Protein AF-A0A7C7NR67-F1 (afdb_monomer_lite)

Foldseek 3Di:
DDFDLDQPSVLVVVVVVCVVVVHDPVCSVVCVVVSNVVSVVVSVVVVVVVVVVVVVCVVVVVVVD

Structure (mmCIF, N/CA/C/O backbone):
data_AF-A0A7C7NR67-F1
#
_entry.id   AF-A0A7C7NR67-F1
#
loop_
_atom_site.group_PDB
_atom_site.id
_atom_site.type_symbol
_atom_site.label_atom_id
_atom_site.label_alt_id
_atom_site.label_comp_id
_atom_site.label_asym_id
_atom_site.label_entity_id
_atom_site.label_seq_id
_atom_site.pdbx_PDB_ins_code
_atom_site.Cartn_x
_atom_site.Cartn_y
_atom_site.Cartn_z
_atom_site.occupancy
_atom_site.B_iso_or_equiv
_atom_site.auth_seq_id
_atom_site.auth_comp_id
_atom_site.auth_asym_id
_atom_site.auth_atom_id
_atom_site.pdbx_PDB_model_num
ATOM 1 N N . VAL A 1 1 ? -8.368 -9.909 -0.376 1.00 49.69 1 VAL A N 1
ATOM 2 C CA . VAL A 1 1 ? -7.832 -11.109 0.308 1.00 49.69 1 VAL A CA 1
ATOM 3 C C . VAL A 1 1 ? -7.096 -11.930 -0.738 1.00 49.69 1 VAL A C 1
ATOM 5 O O . VAL A 1 1 ? -7.758 -12.500 -1.589 1.00 49.69 1 VAL A O 1
ATOM 8 N N . GLY A 1 2 ? -5.764 -11.863 -0.807 1.00 53.78 2 GLY A N 1
ATOM 9 C CA . GLY A 1 2 ? -5.045 -12.529 -1.908 1.00 53.78 2 GLY A CA 1
ATOM 10 C C . GLY A 1 2 ? -3.568 -12.177 -2.097 1.00 53.78 2 GLY A C 1
ATOM 11 O O . GLY A 1 2 ? -2.881 -12.899 -2.803 1.00 53.78 2 GLY A O 1
ATOM 12 N N . ALA A 1 3 ? -3.047 -11.129 -1.456 1.00 58.03 3 ALA A N 1
ATOM 13 C CA . ALA A 1 3 ? -1.605 -10.895 -1.378 1.00 58.03 3 ALA A CA 1
ATOM 14 C C . ALA A 1 3 ? -1.129 -11.275 0.027 1.00 58.03 3 ALA A C 1
ATOM 16 O O . ALA A 1 3 ? -1.700 -10.803 1.012 1.00 58.03 3 ALA A O 1
ATOM 17 N N . ALA A 1 4 ? -0.121 -12.145 0.126 1.00 61.06 4 ALA A N 1
ATOM 18 C CA . ALA A 1 4 ? 0.576 -12.373 1.388 1.00 61.06 4 ALA A CA 1
ATOM 19 C C . ALA A 1 4 ? 1.130 -11.029 1.894 1.00 61.06 4 ALA A C 1
ATOM 21 O O . ALA A 1 4 ? 1.597 -10.228 1.086 1.00 61.06 4 ALA A O 1
ATOM 22 N N . GLY A 1 5 ? 1.085 -10.772 3.206 1.00 64.00 5 GLY A N 1
ATOM 23 C CA . GLY A 1 5 ? 1.588 -9.536 3.834 1.00 64.00 5 GLY A CA 1
ATOM 24 C C . GLY A 1 5 ? 3.117 -9.417 3.840 1.00 64.00 5 GLY A C 1
ATOM 25 O O . GLY A 1 5 ? 3.702 -8.990 4.829 1.00 64.00 5 GLY A O 1
ATOM 26 N N . ILE A 1 6 ? 3.765 -9.876 2.771 1.00 75.88 6 ILE A N 1
ATOM 27 C CA . ILE A 1 6 ? 5.211 -9.920 2.598 1.00 75.88 6 ILE A CA 1
ATOM 28 C C . ILE A 1 6 ? 5.583 -8.818 1.597 1.00 75.88 6 ILE A C 1
ATOM 30 O O . ILE A 1 6 ? 4.943 -8.735 0.542 1.00 75.88 6 ILE A O 1
ATOM 34 N N . PRO A 1 7 ? 6.614 -8.003 1.884 1.00 69.56 7 PRO A N 1
ATOM 35 C CA . PRO A 1 7 ? 7.085 -6.978 0.958 1.00 69.56 7 PRO A CA 1
ATOM 36 C C . PRO A 1 7 ? 7.354 -7.553 -0.438 1.00 69.56 7 PRO A C 1
ATOM 38 O O . PRO A 1 7 ? 8.046 -8.565 -0.573 1.00 69.56 7 PRO A O 1
ATOM 41 N N . GLY A 1 8 ? 6.817 -6.913 -1.479 1.00 72.44 8 GLY A N 1
ATOM 42 C CA . GLY A 1 8 ? 7.010 -7.331 -2.873 1.00 72.44 8 GLY A CA 1
ATOM 43 C C . GLY A 1 8 ? 6.066 -8.428 -3.390 1.00 72.44 8 GLY A C 1
ATOM 44 O O . GLY A 1 8 ? 6.174 -8.810 -4.557 1.00 72.44 8 GLY A O 1
ATOM 45 N N . ALA A 1 9 ? 5.092 -8.898 -2.598 1.00 77.75 9 ALA A N 1
ATOM 46 C CA . ALA A 1 9 ? 4.044 -9.807 -3.087 1.00 77.75 9 ALA A CA 1
ATOM 47 C C . ALA A 1 9 ? 3.205 -9.193 -4.233 1.00 77.75 9 ALA A C 1
ATOM 49 O O . ALA A 1 9 ? 2.670 -9.913 -5.080 1.00 77.75 9 ALA A O 1
ATOM 50 N N . GLY A 1 10 ? 3.129 -7.857 -4.302 1.00 76.06 10 GLY A N 1
ATOM 51 C CA . GLY A 1 10 ? 2.445 -7.124 -5.371 1.00 76.06 10 GLY A CA 1
ATOM 52 C C . GLY A 1 10 ? 3.032 -7.352 -6.769 1.00 76.06 10 GLY A C 1
ATOM 53 O O . GLY A 1 10 ? 2.280 -7.363 -7.744 1.00 76.06 10 GLY A O 1
ATOM 54 N N . LEU A 1 11 ? 4.340 -7.607 -6.874 1.00 81.38 11 LEU A N 1
ATOM 55 C CA . LEU A 1 11 ? 5.020 -7.832 -8.155 1.00 81.38 11 LEU A CA 1
ATOM 56 C C . LEU A 1 11 ? 4.669 -9.185 -8.776 1.00 81.38 11 LEU A C 1
ATOM 58 O O . LEU A 1 11 ? 4.488 -9.282 -9.988 1.00 81.38 11 LEU A O 1
ATOM 62 N N . ILE A 1 12 ? 4.518 -10.217 -7.944 1.00 83.00 12 ILE A N 1
ATOM 63 C CA . ILE A 1 12 ? 4.120 -11.559 -8.389 1.00 83.00 12 ILE A CA 1
ATOM 64 C C . ILE A 1 12 ? 2.698 -11.511 -8.952 1.00 83.00 12 ILE A C 1
ATOM 66 O O . ILE A 1 12 ? 2.430 -12.031 -10.032 1.00 83.00 12 ILE A O 1
ATOM 70 N N . MET A 1 13 ? 1.796 -10.807 -8.264 1.00 82.94 13 MET A N 1
ATOM 71 C CA . MET A 1 13 ? 0.435 -10.603 -8.757 1.00 82.94 13 MET A CA 1
ATOM 72 C C . MET A 1 13 ? 0.408 -9.788 -10.055 1.00 82.94 13 MET A C 1
ATOM 74 O O . MET A 1 13 ? -0.442 -10.039 -10.904 1.00 82.94 13 MET A O 1
ATOM 78 N N . MET A 1 14 ? 1.348 -8.858 -10.257 1.00 83.44 14 MET A N 1
ATOM 79 C CA . MET A 1 14 ? 1.444 -8.119 -11.519 1.00 83.44 14 MET A CA 1
ATOM 80 C C . MET A 1 14 ? 1.861 -8.982 -12.709 1.00 83.44 14 MET A C 1
ATOM 82 O O . MET A 1 14 ? 1.363 -8.741 -13.804 1.00 83.44 14 MET A O 1
ATOM 86 N N . MET A 1 15 ? 2.701 -10.005 -12.519 1.00 83.88 15 MET A N 1
ATOM 87 C CA . MET A 1 15 ? 2.982 -10.977 -13.589 1.00 83.88 15 MET A CA 1
ATOM 88 C C . MET A 1 15 ? 1.704 -11.684 -14.044 1.00 83.88 15 MET A C 1
ATOM 90 O O . MET A 1 15 ? 1.441 -11.762 -15.238 1.00 83.88 15 MET A O 1
ATOM 94 N N . VAL A 1 16 ? 0.875 -12.125 -13.092 1.00 86.06 16 VAL A N 1
ATOM 95 C CA . VAL A 1 16 ? -0.407 -12.783 -13.390 1.00 86.06 16 VAL A CA 1
ATOM 96 C C . VAL A 1 16 ? -1.361 -11.837 -14.126 1.00 86.06 16 VAL A C 1
ATOM 98 O O . VAL A 1 16 ? -2.027 -12.238 -15.078 1.00 86.06 16 VAL A O 1
ATOM 101 N N . VAL A 1 17 ? -1.415 -10.565 -13.717 1.00 86.75 17 VAL A N 1
ATOM 102 C CA . VAL A 1 17 ? -2.258 -9.561 -14.381 1.00 86.75 17 VAL A CA 1
ATOM 103 C C . VAL A 1 17 ? -1.777 -9.296 -15.805 1.00 86.75 17 VAL A C 1
ATOM 105 O O . VAL A 1 17 ? -2.608 -9.316 -16.705 1.00 86.75 17 VAL A O 1
ATOM 108 N N . LEU A 1 18 ? -0.476 -9.091 -16.033 1.00 86.69 18 LEU A N 1
ATOM 109 C CA . LEU A 1 18 ? 0.078 -8.845 -17.371 1.00 86.69 18 LEU A CA 1
ATOM 110 C C . LEU A 1 18 ? -0.204 -10.000 -18.340 1.00 86.69 18 LEU A C 1
ATOM 112 O O . LEU A 1 18 ? -0.609 -9.737 -19.472 1.00 86.69 18 LEU A O 1
ATOM 116 N N . ASP A 1 19 ? -0.081 -11.246 -17.878 1.00 86.44 19 ASP A N 1
ATOM 117 C CA . ASP A 1 19 ? -0.430 -12.438 -18.659 1.00 86.44 19 ASP A CA 1
ATOM 118 C C . ASP A 1 19 ? -1.926 -12.449 -19.027 1.00 86.44 19 ASP A C 1
ATOM 120 O O . ASP A 1 19 ? -2.291 -12.614 -20.190 1.00 86.44 19 ASP A O 1
ATOM 124 N N . SER A 1 20 ? -2.807 -12.129 -18.069 1.00 87.00 20 SER A N 1
ATOM 125 C CA . SER A 1 20 ? -4.260 -12.069 -18.310 1.00 87.00 20 SER A CA 1
ATOM 126 C C . SER A 1 20 ? -4.701 -11.010 -19.329 1.00 87.00 20 SER A C 1
ATOM 128 O O . SER A 1 20 ? -5.754 -11.160 -19.948 1.00 87.00 20 SER A O 1
ATOM 130 N N . VAL A 1 21 ? -3.909 -9.948 -19.517 1.00 89.19 21 VAL A N 1
ATOM 131 C CA . VAL A 1 21 ? -4.175 -8.883 -20.500 1.00 89.19 21 VAL A CA 1
ATOM 132 C C . VAL A 1 21 ? -3.291 -8.993 -21.751 1.00 89.19 21 VAL A C 1
ATOM 134 O O . VAL A 1 21 ? -3.361 -8.127 -22.621 1.00 89.19 21 VAL A O 1
ATOM 137 N N . GLY A 1 22 ? -2.471 -10.045 -21.864 1.00 85.38 22 GLY A N 1
ATOM 138 C CA . GLY A 1 22 ? -1.612 -10.310 -23.022 1.00 85.38 22 GLY A CA 1
ATOM 139 C C . GLY A 1 22 ? -0.444 -9.331 -23.198 1.00 85.38 22 GLY A C 1
ATOM 140 O O . GLY A 1 22 ? 0.057 -9.163 -24.310 1.00 85.38 22 GLY A O 1
ATOM 141 N N . LEU A 1 23 ? -0.016 -8.655 -22.128 1.00 86.38 23 LEU A N 1
ATOM 142 C CA . LEU A 1 23 ? 1.087 -7.693 -22.161 1.00 86.38 23 LEU A CA 1
ATOM 143 C C . LEU A 1 23 ? 2.426 -8.378 -21.824 1.00 86.38 23 LEU A C 1
ATOM 145 O O . LEU A 1 23 ? 2.507 -9.126 -20.850 1.00 86.38 23 LEU A O 1
ATOM 149 N N . PRO A 1 24 ? 3.515 -8.103 -22.567 1.00 84.25 24 PRO A N 1
ATOM 150 C CA . PRO A 1 24 ? 4.815 -8.704 -22.289 1.00 84.25 24 PRO A CA 1
ATOM 151 C C . PRO A 1 24 ? 5.396 -8.284 -20.929 1.00 84.25 24 PRO A C 1
ATOM 153 O O . PRO A 1 24 ? 5.359 -7.121 -20.529 1.00 84.25 24 PRO A O 1
ATOM 156 N N . HIS A 1 25 ? 6.039 -9.234 -20.242 1.00 82.69 25 HIS A N 1
ATOM 157 C CA . HIS A 1 25 ? 6.657 -9.037 -18.920 1.00 82.69 25 HIS A CA 1
ATOM 158 C C . HIS A 1 25 ? 7.834 -8.047 -18.910 1.00 82.69 25 HIS A C 1
ATOM 160 O O . HIS A 1 25 ? 8.298 -7.635 -17.846 1.00 82.69 25 HIS A O 1
ATOM 166 N N . THR A 1 26 ? 8.303 -7.620 -20.085 1.00 84.31 26 THR A N 1
ATOM 167 C CA . THR A 1 26 ? 9.359 -6.614 -20.266 1.00 84.31 26 THR A CA 1
ATOM 168 C C . THR A 1 26 ? 9.016 -5.265 -19.619 1.00 84.31 26 THR A C 1
ATOM 170 O O . THR A 1 26 ? 9.915 -4.465 -19.385 1.00 84.31 26 THR A O 1
ATOM 173 N N . TYR A 1 27 ? 7.746 -5.011 -19.283 1.00 80.69 27 TYR A N 1
ATOM 174 C CA . TYR A 1 27 ? 7.308 -3.784 -18.606 1.00 80.69 27 TYR A CA 1
ATOM 175 C C . TYR A 1 27 ? 7.456 -3.803 -17.076 1.00 80.69 27 TYR A C 1
ATOM 177 O O . TYR A 1 27 ? 7.410 -2.749 -16.447 1.00 80.69 27 TYR A O 1
ATOM 185 N N . ILE A 1 28 ? 7.681 -4.964 -16.454 1.00 83.62 28 ILE A N 1
ATOM 186 C CA . ILE A 1 28 ? 7.830 -5.087 -14.991 1.00 83.62 28 ILE A CA 1
ATOM 187 C C . ILE A 1 28 ? 8.978 -4.224 -14.427 1.00 83.62 28 ILE A C 1
ATOM 189 O O . ILE 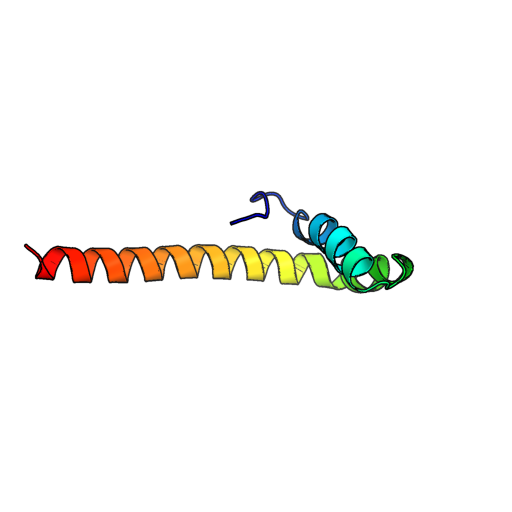A 1 28 ? 8.768 -3.570 -13.403 1.00 83.62 28 ILE A O 1
ATOM 193 N N . PRO A 1 29 ? 10.162 -4.131 -15.068 1.00 84.44 29 PRO A N 1
ATOM 194 C CA . PRO A 1 29 ? 11.260 -3.298 -14.580 1.00 84.44 29 PRO A CA 1
ATOM 195 C C . PRO A 1 29 ? 10.928 -1.807 -14.465 1.00 84.44 29 PRO A C 1
ATOM 197 O O . PRO A 1 29 ? 11.480 -1.139 -13.594 1.00 84.44 29 PRO A O 1
ATOM 200 N N . LEU A 1 30 ? 10.006 -1.286 -15.286 1.00 84.38 30 LEU A N 1
ATOM 201 C CA . LEU A 1 30 ? 9.533 0.098 -15.155 1.00 84.38 30 LEU A CA 1
ATOM 202 C C . LEU A 1 30 ? 8.770 0.315 -13.842 1.00 84.38 30 LEU A C 1
ATOM 204 O O . LEU A 1 30 ? 8.864 1.379 -13.237 1.00 84.38 30 LEU A O 1
ATOM 208 N N . ILE A 1 31 ? 8.032 -0.699 -13.390 1.00 83.44 31 ILE A N 1
ATOM 209 C CA . ILE A 1 31 ? 7.193 -0.629 -12.190 1.00 83.44 31 ILE A CA 1
ATOM 210 C C . ILE A 1 31 ? 8.034 -0.844 -10.921 1.00 83.44 31 ILE A C 1
ATOM 212 O O . ILE A 1 31 ? 7.731 -0.251 -9.888 1.00 83.44 31 ILE A O 1
ATOM 216 N N . LEU A 1 32 ? 9.138 -1.602 -10.996 1.00 85.50 32 LEU A N 1
ATOM 217 C CA . LEU A 1 32 ? 10.021 -1.892 -9.852 1.00 85.50 32 LEU A CA 1
ATOM 218 C C . LEU A 1 32 ? 10.522 -0.641 -9.112 1.00 85.50 32 LEU A C 1
ATOM 220 O O . LEU A 1 32 ? 10.693 -0.684 -7.895 1.00 85.50 32 LEU A O 1
ATOM 224 N N . VAL A 1 33 ? 10.754 0.465 -9.827 1.00 84.69 33 VAL A N 1
ATOM 225 C CA . VAL A 1 33 ? 11.280 1.711 -9.240 1.00 84.69 33 VAL A CA 1
ATOM 226 C C . VAL A 1 33 ? 10.270 2.356 -8.289 1.00 84.69 33 VAL A C 1
ATOM 228 O O . VAL A 1 33 ? 10.643 2.859 -7.232 1.00 84.69 33 VAL A O 1
ATOM 231 N N . VAL A 1 34 ? 8.985 2.322 -8.645 1.00 87.25 34 VAL A N 1
ATOM 232 C CA . 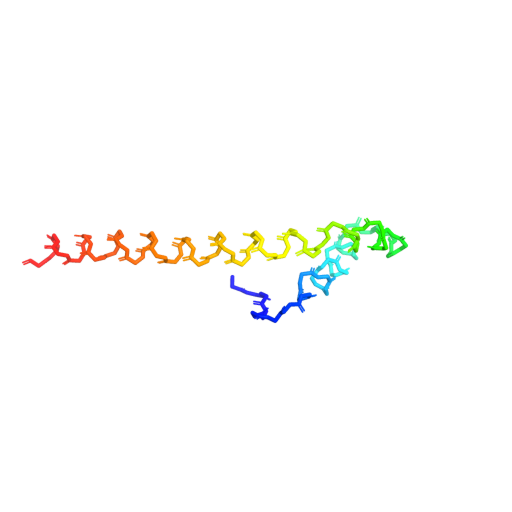VAL A 1 34 ? 7.904 2.921 -7.846 1.00 87.25 34 VAL A CA 1
ATOM 233 C C . VAL A 1 34 ? 7.262 1.926 -6.880 1.00 87.25 34 VAL A C 1
ATOM 235 O O . VAL A 1 34 ? 6.660 2.338 -5.888 1.00 87.25 34 VAL A O 1
ATOM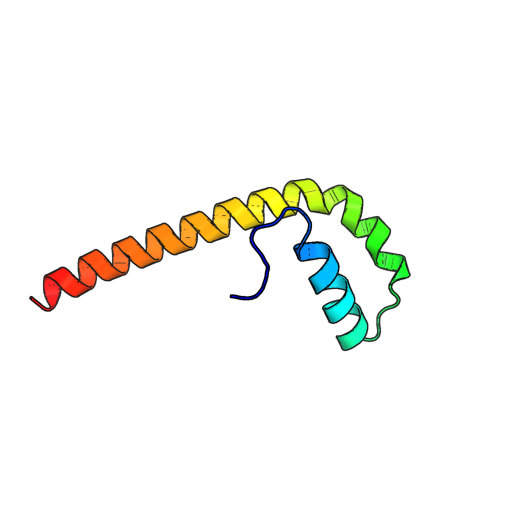 238 N N . ASP A 1 35 ? 7.424 0.626 -7.138 1.00 86.50 35 ASP A N 1
ATOM 239 C CA . ASP A 1 35 ? 6.805 -0.465 -6.383 1.00 86.50 35 ASP A CA 1
ATOM 240 C C . ASP A 1 35 ? 7.060 -0.349 -4.879 1.00 86.50 35 ASP A C 1
ATOM 242 O O . ASP A 1 35 ? 6.124 -0.451 -4.099 1.00 86.50 35 ASP A O 1
ATOM 246 N N . ARG A 1 36 ? 8.284 -0.014 -4.452 1.00 83.25 36 ARG A N 1
ATOM 247 C CA . ARG A 1 36 ? 8.621 0.059 -3.018 1.00 83.25 36 ARG A CA 1
ATOM 248 C C . ARG A 1 36 ? 7.779 1.063 -2.241 1.00 83.25 36 ARG A C 1
ATOM 250 O O . ARG A 1 36 ? 7.303 0.755 -1.154 1.00 83.25 36 ARG A O 1
ATOM 257 N N . ILE A 1 37 ? 7.587 2.253 -2.800 1.00 88.38 37 ILE A N 1
ATOM 258 C CA . ILE A 1 37 ? 6.800 3.308 -2.156 1.00 88.38 37 ILE A CA 1
ATOM 259 C C . ILE A 1 37 ? 5.311 2.938 -2.197 1.00 88.38 37 ILE A C 1
ATOM 261 O O . ILE A 1 37 ? 4.598 3.073 -1.202 1.00 88.38 37 ILE A O 1
ATOM 265 N N . LEU A 1 38 ? 4.842 2.429 -3.338 1.00 88.75 38 LEU A N 1
ATOM 266 C CA . LEU A 1 38 ? 3.445 2.044 -3.526 1.00 88.75 38 LEU A CA 1
ATOM 267 C C . LEU A 1 38 ? 3.039 0.836 -2.666 1.00 88.75 38 LEU A C 1
ATOM 269 O O . LEU A 1 38 ? 1.904 0.792 -2.192 1.00 88.75 38 LEU A O 1
ATOM 273 N N . ASP A 1 39 ? 3.941 -0.115 -2.426 1.00 87.50 39 ASP A N 1
ATOM 274 C CA . ASP A 1 39 ? 3.714 -1.293 -1.579 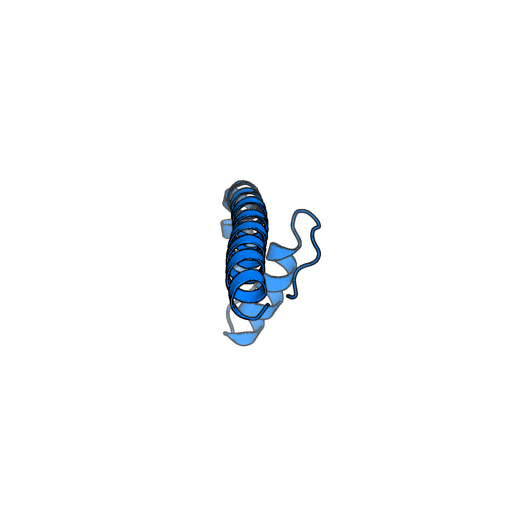1.00 87.50 39 ASP A CA 1
ATOM 275 C C . ASP A 1 39 ? 3.532 -0.895 -0.104 1.00 87.50 39 ASP A C 1
ATOM 277 O O . ASP A 1 39 ? 2.631 -1.381 0.588 1.00 87.50 39 ASP A O 1
ATOM 281 N N . MET A 1 40 ? 4.300 0.097 0.362 1.00 89.75 40 MET A N 1
ATOM 282 C CA . MET A 1 40 ? 4.130 0.666 1.703 1.00 89.75 40 MET A CA 1
ATOM 283 C C . MET A 1 40 ? 2.782 1.380 1.857 1.00 89.75 40 MET A C 1
ATOM 285 O O . MET A 1 40 ? 2.065 1.134 2.830 1.00 89.75 40 MET A O 1
ATOM 289 N N . PHE A 1 41 ? 2.388 2.216 0.889 1.00 90.19 41 PHE A N 1
ATOM 290 C CA . PHE A 1 41 ? 1.069 2.862 0.913 1.00 90.19 41 PHE A CA 1
ATOM 291 C C . PHE A 1 41 ? -0.076 1.847 0.857 1.00 90.19 41 PHE A C 1
ATOM 293 O O . PHE A 1 41 ? -1.084 1.999 1.552 1.00 90.19 41 PHE A O 1
ATOM 300 N N . ARG A 1 42 ? 0.083 0.775 0.076 1.00 88.88 42 ARG A N 1
ATOM 301 C CA . ARG A 1 42 ? -0.894 -0.314 0.003 1.00 88.88 42 ARG A CA 1
ATOM 302 C C . ARG A 1 42 ? -1.040 -1.035 1.341 1.00 88.88 42 ARG A C 1
ATOM 304 O O . ARG A 1 42 ? -2.156 -1.295 1.775 1.00 88.88 42 ARG A O 1
ATOM 311 N N . THR A 1 43 ? 0.065 -1.291 2.036 1.00 88.19 43 THR A N 1
ATOM 312 C CA . THR A 1 43 ? 0.029 -1.879 3.383 1.00 88.19 43 THR A CA 1
ATOM 313 C C . THR A 1 43 ? -0.699 -0.962 4.368 1.00 88.19 43 THR A C 1
ATOM 315 O O . THR A 1 43 ? -1.598 -1.411 5.076 1.00 88.1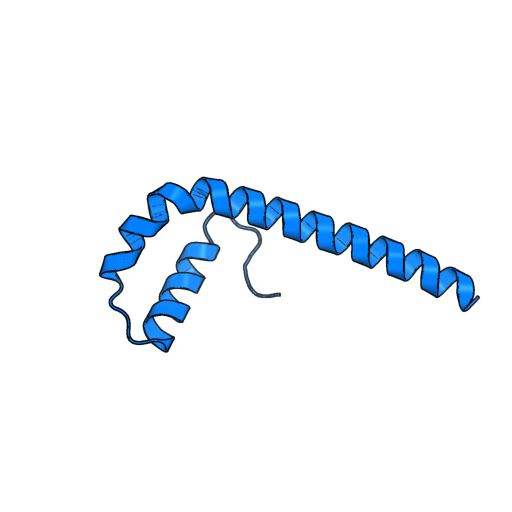9 43 THR A O 1
ATOM 318 N N . ALA A 1 44 ? -0.380 0.336 4.372 1.00 90.44 44 ALA A N 1
ATOM 319 C CA . ALA A 1 44 ? -1.014 1.305 5.266 1.00 90.44 44 ALA A CA 1
ATOM 320 C C . ALA A 1 44 ? -2.528 1.439 5.019 1.00 90.44 44 ALA A C 1
ATOM 322 O O . ALA A 1 44 ? -3.316 1.444 5.963 1.00 90.44 44 ALA A O 1
ATOM 323 N N . THR A 1 45 ? -2.942 1.513 3.752 1.00 91.19 45 THR A N 1
ATOM 324 C CA . THR A 1 45 ? -4.362 1.630 3.381 1.00 91.19 45 THR A CA 1
ATOM 325 C C . THR A 1 45 ? -5.161 0.365 3.686 1.00 91.19 45 THR A C 1
ATOM 327 O O . THR A 1 45 ? -6.295 0.477 4.150 1.00 91.19 45 THR A O 1
ATOM 330 N N . ASN A 1 46 ? -4.568 -0.822 3.523 1.00 89.12 46 ASN A N 1
ATOM 331 C CA . ASN A 1 46 ? -5.201 -2.079 3.923 1.00 89.12 46 ASN A CA 1
ATOM 332 C C . ASN A 1 46 ? -5.466 -2.116 5.437 1.00 89.12 46 ASN A C 1
ATOM 334 O O . ASN A 1 46 ? -6.594 -2.365 5.853 1.00 89.12 46 ASN A O 1
ATOM 338 N N . VAL A 1 47 ? -4.460 -1.780 6.255 1.00 90.62 47 VAL A N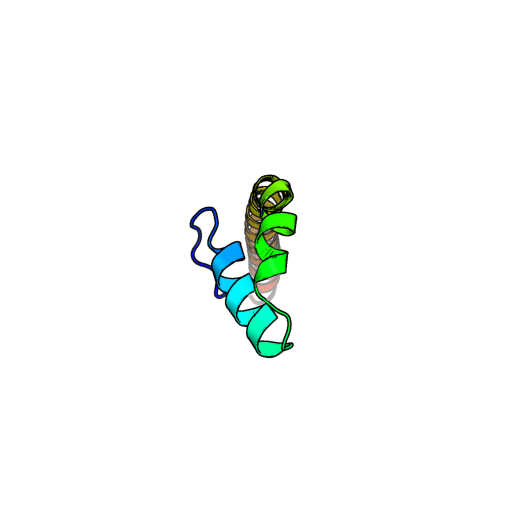 1
ATOM 339 C CA . VAL A 1 47 ? -4.612 -1.728 7.722 1.00 90.62 47 VAL A CA 1
ATOM 340 C C . VAL A 1 47 ? -5.655 -0.684 8.130 1.00 90.62 47 VAL A C 1
ATOM 342 O O . VAL A 1 47 ? -6.494 -0.944 8.990 1.00 90.62 47 VAL A O 1
ATOM 345 N N . TRP A 1 48 ? -5.645 0.492 7.497 1.00 93.81 48 TRP A N 1
ATOM 346 C CA . TRP A 1 48 ? -6.646 1.527 7.753 1.00 93.81 48 TRP A CA 1
ATOM 347 C C . TRP A 1 48 ? -8.069 1.040 7.451 1.00 93.81 48 TRP A C 1
ATOM 349 O O . TRP A 1 48 ? -8.979 1.260 8.249 1.00 93.81 48 TRP A O 1
ATOM 359 N N . GLY A 1 49 ? -8.267 0.362 6.318 1.00 92.56 49 GLY A N 1
ATOM 360 C CA . GLY A 1 49 ? -9.558 -0.210 5.935 1.00 92.56 49 GLY A CA 1
ATOM 361 C C . GLY A 1 49 ? -10.095 -1.195 6.975 1.00 92.56 49 GLY A C 1
ATOM 362 O O . GLY A 1 49 ? -11.259 -1.089 7.365 1.00 92.56 49 GLY A O 1
ATOM 363 N N . ASP A 1 50 ? -9.239 -2.080 7.488 1.00 91.75 50 ASP A N 1
ATOM 364 C CA . ASP A 1 50 ? -9.609 -3.057 8.519 1.00 91.75 50 ASP A CA 1
ATOM 365 C C . ASP A 1 50 ? -10.013 -2.379 9.839 1.00 91.75 50 ASP A C 1
ATOM 367 O O . ASP A 1 50 ? -10.996 -2.775 10.474 1.00 91.75 50 ASP A O 1
ATOM 371 N N . LEU A 1 51 ? -9.318 -1.307 10.236 1.00 94.38 51 LEU A N 1
ATOM 372 C CA . LEU A 1 51 ? -9.673 -0.514 11.419 1.00 94.38 51 LEU A CA 1
ATOM 373 C C . LEU A 1 51 ? -11.031 0.181 11.255 1.00 94.38 51 LEU A C 1
ATOM 375 O O . LEU A 1 51 ? -11.860 0.154 12.169 1.00 94.38 51 LEU A O 1
ATOM 379 N N . VAL A 1 52 ? -11.285 0.776 10.087 1.00 94.81 52 VAL A N 1
ATOM 380 C CA . VAL A 1 52 ? -12.569 1.422 9.777 1.00 94.81 52 VAL A CA 1
ATOM 381 C C . VAL A 1 52 ? -13.703 0.397 9.780 1.00 94.81 52 VAL A C 1
ATOM 383 O O . VAL A 1 52 ? -14.728 0.627 10.424 1.00 94.81 52 VAL A O 1
ATOM 386 N N . ALA A 1 53 ? -13.517 -0.751 9.125 1.00 93.25 53 ALA A N 1
ATOM 387 C CA . ALA A 1 53 ? -14.502 -1.829 9.099 1.00 93.25 53 ALA A CA 1
ATOM 388 C C . ALA A 1 53 ? -14.806 -2.349 10.512 1.00 93.25 53 ALA A C 1
ATOM 390 O O . ALA A 1 53 ? -15.973 -2.473 10.887 1.00 93.25 53 ALA A O 1
ATOM 391 N N . THR A 1 54 ? -13.767 -2.556 11.327 1.00 93.44 54 THR A N 1
ATOM 392 C CA . THR A 1 54 ? -13.905 -2.959 12.734 1.00 93.44 54 THR A CA 1
ATOM 393 C C . THR A 1 54 ? -14.715 -1.936 13.524 1.00 93.44 54 THR A C 1
ATOM 395 O O . THR A 1 54 ? -15.606 -2.309 14.289 1.00 93.44 54 THR A O 1
ATOM 398 N N . LYS A 1 55 ? -14.470 -0.635 13.318 1.00 93.06 55 LYS A N 1
ATOM 399 C CA . LYS A 1 55 ? -15.211 0.410 14.029 1.00 93.06 55 LYS A CA 1
ATOM 400 C C . LYS A 1 55 ? -16.681 0.468 13.619 1.00 93.06 55 LYS A C 1
ATOM 402 O O . LYS A 1 55 ? -17.545 0.608 14.483 1.00 93.06 55 LYS A O 1
ATOM 407 N N . ILE A 1 56 ? -16.968 0.344 12.324 1.00 94.06 56 ILE A N 1
ATOM 408 C CA . ILE A 1 56 ? -18.341 0.301 11.808 1.00 94.06 56 ILE A CA 1
ATOM 409 C C . ILE A 1 56 ? -19.082 -0.912 12.379 1.00 94.06 56 ILE A C 1
ATOM 411 O O . ILE A 1 56 ? -20.234 -0.780 12.799 1.00 94.06 56 ILE A O 1
ATOM 415 N N . LEU A 1 57 ? -18.423 -2.073 12.432 1.00 93.31 57 LEU A N 1
ATOM 416 C CA . LEU A 1 57 ? -19.002 -3.296 12.978 1.00 93.31 57 LEU A CA 1
ATOM 417 C C . LEU A 1 57 ? -19.268 -3.186 14.487 1.00 93.31 57 LEU A C 1
ATOM 419 O O . LEU A 1 57 ? -20.359 -3.547 14.921 1.00 93.31 57 LEU A O 1
ATOM 423 N N . ASP A 1 58 ? -18.332 -2.639 15.276 1.00 92.12 58 ASP A N 1
ATOM 424 C CA . ASP A 1 58 ? -18.532 -2.363 16.713 1.00 92.12 58 ASP A CA 1
ATOM 425 C C . ASP A 1 58 ? -19.753 -1.465 16.936 1.00 92.12 58 ASP A C 1
ATOM 427 O O . ASP A 1 58 ? -20.607 -1.750 17.775 1.00 92.12 58 ASP A O 1
ATOM 431 N N . THR A 1 59 ? -19.873 -0.401 16.142 1.00 86.94 59 THR A N 1
ATOM 432 C CA . THR A 1 59 ? -21.018 0.503 16.210 1.00 86.94 59 THR A CA 1
ATOM 433 C C . THR A 1 59 ? -22.323 -0.211 15.852 1.00 86.94 59 THR A C 1
ATOM 435 O O . THR A 1 59 ? -23.273 -0.113 16.618 1.00 86.94 59 THR A O 1
ATOM 438 N N . LYS A 1 60 ? -22.389 -0.964 14.745 1.00 78.75 60 LYS A N 1
ATOM 439 C CA . LYS A 1 60 ? -23.614 -1.685 14.346 1.00 78.75 60 LYS A CA 1
ATOM 440 C C . LYS A 1 60 ? -24.018 -2.775 15.345 1.00 78.75 60 LYS A C 1
ATOM 442 O O . LYS A 1 60 ? -25.186 -2.850 15.704 1.00 78.75 60 LYS A O 1
ATOM 447 N N . THR A 1 61 ? -23.058 -3.541 15.860 1.00 78.38 61 THR A N 1
ATOM 448 C CA . THR A 1 61 ? -23.309 -4.616 16.840 1.00 78.38 61 THR A CA 1
ATOM 449 C C . THR A 1 61 ? -23.839 -4.071 18.172 1.00 78.38 61 THR A C 1
ATOM 451 O O . THR A 1 61 ? -24.616 -4.738 18.847 1.00 78.38 61 THR A O 1
ATOM 454 N N . LYS A 1 62 ? -23.451 -2.848 18.561 1.00 65.19 62 LYS A N 1
ATOM 455 C CA . LYS A 1 62 ? -23.994 -2.162 19.747 1.00 65.19 62 LYS A CA 1
ATOM 456 C C . LYS A 1 62 ? -25.420 -1.638 19.571 1.00 65.19 62 LYS A C 1
ATOM 458 O O . LYS A 1 62 ? -26.044 -1.348 20.578 1.00 65.19 62 LYS A O 1
ATOM 463 N N . PHE A 1 63 ? -25.907 -1.478 18.340 1.00 60.56 63 PHE A N 1
ATOM 464 C CA . PHE A 1 63 ? -27.291 -1.070 18.066 1.00 60.56 63 PHE A CA 1
ATOM 465 C C . PHE A 1 63 ? -28.250 -2.260 17.930 1.00 60.56 63 PHE A C 1
ATOM 467 O O . PHE A 1 63 ? -29.452 -2.083 18.090 1.00 60.56 63 PHE A O 1
ATOM 474 N N . GLU A 1 64 ? -27.737 -3.451 17.612 1.00 58.75 64 GLU A N 1
ATOM 475 C CA . GLU A 1 64 ? -28.521 -4.698 17.588 1.00 58.75 64 GLU A CA 1
ATOM 476 C C . GLU A 1 64 ? -28.664 -5.363 18.967 1.00 58.75 64 GLU A C 1
ATOM 478 O O . GLU A 1 64 ? -29.475 -6.276 19.116 1.00 58.75 64 GLU A O 1
ATOM 483 N N . LYS A 1 65 ? -27.891 -4.923 19.967 1.00 48.72 65 LYS A N 1
ATOM 484 C CA . LYS A 1 65 ? -28.038 -5.314 21.376 1.00 48.72 65 LYS A CA 1
ATOM 485 C C . LYS A 1 65 ? -28.785 -4.245 22.156 1.00 48.72 65 LYS A C 1
ATOM 487 O O . LYS A 1 65 ? -29.551 -4.641 23.058 1.00 48.72 65 LYS A O 1
#

pLDDT: mean 82.29, std 11.28, range [48.72, 94.81]

Sequence (65 aa):
VGAAGIPGAGLIMMMVVLDSVGLPHTYIPLILVVDRILDMFRTATNVWGDLVATKILDTKTKFEK

Radius of gyration: 16.98 Å; chains: 1; bounding box: 40×16×44 Å

Secondary structure (DSSP, 8-state):
--S-SSTTHHHHHHHHHHHHTT--GGGHHHHHHHHHHHHHHHHHHHHHHHHHHHHHHHHHHHHH-